Protein AF-A0A1W9XGH3-F1 (afdb_monomer_lite)

pLDDT: mean 74.41, std 17.26, range [41.91, 93.69]

Radius of gyration: 30.99 Å; chains: 1; bounding box: 48×42×98 Å

Secondary structure (DSSP, 8-state):
--HHHHHHHHHHHHHHHHHHHHHHHHH-TT-HHHHHHHHHHHHHHHHHHHHHHHHHHHHHH--TTS------------S----------

Foldseek 3Di:
DPVLVVLVVVLVVLVVVLVVLVVVCVVVVPDVVSVVVNVVSVVVSVVSVVVSVVVVVVVVPPPPPPDPDPPPPPPPPDPDPPPDDDDDD

Sequence (89 aa):
MNTIAILKKHIAEATTIADRYKAVLSKEPANIAYELSLATIEKHIDELQIQLKSEKEIRDKDPLISTMPKRQNKKVQRPGDATFLNPHF

Structure (mmCIF, N/CA/C/O backbone):
data_AF-A0A1W9XGH3-F1
#
_entry.id   AF-A0A1W9XGH3-F1
#
loop_
_atom_site.group_PDB
_atom_site.id
_atom_site.type_symbol
_atom_site.label_atom_id
_atom_site.label_alt_id
_atom_site.label_comp_id
_atom_site.label_asym_id
_atom_site.label_entity_id
_atom_site.label_seq_id
_atom_site.pdbx_PDB_ins_code
_atom_site.Cartn_x
_atom_site.Cartn_y
_atom_site.Cartn_z
_atom_site.occupancy
_atom_site.B_iso_or_equiv
_atom_site.auth_seq_id
_atom_site.auth_comp_id
_atom_site.auth_asym_id
_atom_site.auth_atom_id
_atom_site.pdbx_PDB_model_num
ATOM 1 N N . MET A 1 1 ? 7.159 -10.714 -19.306 1.00 58.75 1 MET A N 1
ATOM 2 C CA . MET A 1 1 ? 6.165 -10.271 -18.299 1.00 58.75 1 MET A CA 1
ATOM 3 C C . MET A 1 1 ? 6.315 -8.769 -18.110 1.00 58.75 1 MET A C 1
ATOM 5 O O . MET A 1 1 ? 7.439 -8.297 -18.169 1.00 58.75 1 MET A O 1
ATOM 9 N N . ASN A 1 2 ? 5.224 -8.012 -17.960 1.00 82.69 2 ASN A N 1
ATOM 10 C CA . ASN A 1 2 ? 5.286 -6.552 -17.807 1.00 82.69 2 ASN A CA 1
ATOM 11 C C . ASN A 1 2 ? 5.349 -6.184 -16.314 1.00 82.69 2 ASN A C 1
ATOM 13 O O . ASN A 1 2 ? 4.310 -6.017 -15.675 1.00 82.69 2 ASN A O 1
ATOM 17 N N . THR A 1 3 ? 6.563 -6.095 -15.767 1.00 82.56 3 THR A N 1
ATOM 18 C CA . THR A 1 3 ? 6.849 -5.823 -14.345 1.00 82.56 3 THR A CA 1
ATOM 19 C C . THR A 1 3 ? 6.135 -4.566 -13.835 1.00 82.56 3 THR A C 1
ATOM 21 O O . THR A 1 3 ? 5.523 -4.581 -12.772 1.00 82.56 3 THR A O 1
ATOM 24 N N . ILE A 1 4 ? 6.085 -3.507 -14.649 1.00 83.75 4 ILE A N 1
ATOM 25 C CA . ILE A 1 4 ? 5.387 -2.249 -14.336 1.00 83.75 4 ILE A CA 1
ATOM 26 C C . ILE A 1 4 ? 3.877 -2.468 -14.143 1.00 83.75 4 ILE A C 1
ATOM 28 O O . ILE A 1 4 ? 3.269 -1.861 -13.261 1.00 83.75 4 ILE A O 1
ATOM 32 N N . ALA A 1 5 ? 3.248 -3.314 -14.966 1.00 85.56 5 ALA A N 1
ATOM 33 C CA . ALA A 1 5 ? 1.819 -3.609 -14.845 1.00 85.56 5 ALA A CA 1
ATOM 34 C C . ALA A 1 5 ? 1.509 -4.427 -13.582 1.00 85.56 5 ALA A C 1
ATOM 36 O O . ALA A 1 5 ? 0.493 -4.184 -12.933 1.00 85.56 5 ALA A O 1
ATOM 37 N N . ILE A 1 6 ? 2.407 -5.345 -13.214 1.00 87.19 6 ILE A N 1
ATOM 38 C CA . ILE A 1 6 ? 2.307 -6.142 -11.985 1.00 87.19 6 ILE A CA 1
ATOM 39 C C . ILE A 1 6 ? 2.419 -5.227 -10.758 1.00 87.19 6 ILE A C 1
ATOM 41 O O . ILE A 1 6 ? 1.528 -5.237 -9.913 1.00 87.19 6 ILE A O 1
ATOM 45 N N . LEU A 1 7 ? 3.432 -4.355 -10.706 1.00 85.75 7 LEU A N 1
ATOM 46 C CA . LEU A 1 7 ? 3.619 -3.398 -9.607 1.00 85.75 7 LEU A CA 1
ATOM 47 C C . LEU A 1 7 ? 2.408 -2.472 -9.427 1.00 85.75 7 LEU A C 1
ATOM 49 O O . LEU A 1 7 ? 1.933 -2.282 -8.311 1.00 85.75 7 LEU A O 1
ATOM 53 N N . LYS A 1 8 ? 1.841 -1.948 -10.523 1.00 87.81 8 LYS A N 1
ATOM 54 C CA . LYS A 1 8 ? 0.616 -1.130 -10.461 1.00 87.81 8 LYS A CA 1
ATOM 55 C C . LYS A 1 8 ? -0.572 -1.883 -9.860 1.00 87.81 8 LYS A C 1
ATOM 57 O O . LYS A 1 8 ? -1.339 -1.288 -9.108 1.00 87.81 8 LYS A O 1
ATOM 62 N N . LYS A 1 9 ? -0.730 -3.168 -10.192 1.00 91.69 9 LYS A N 1
ATOM 63 C CA . LYS A 1 9 ? -1.802 -4.005 -9.644 1.00 91.69 9 LYS A CA 1
ATOM 64 C C . LYS A 1 9 ? -1.625 -4.208 -8.136 1.00 91.69 9 LYS A C 1
ATOM 66 O O . LYS A 1 9 ? -2.577 -3.989 -7.395 1.00 91.69 9 LYS A O 1
ATOM 71 N N . HIS A 1 10 ? -0.414 -4.535 -7.686 1.00 88.06 10 HIS A N 1
ATOM 72 C CA . HIS A 1 10 ? -0.125 -4.704 -6.258 1.00 88.06 10 HIS A CA 1
ATOM 73 C C . HIS A 1 10 ? -0.340 -3.419 -5.453 1.00 88.06 10 HIS A C 1
ATOM 75 O O . HIS A 1 10 ? -0.912 -3.478 -4.369 1.00 88.06 10 HIS A O 1
ATOM 81 N N . ILE A 1 11 ? 0.038 -2.256 -5.999 1.00 89.12 11 ILE A N 1
ATOM 82 C CA . ILE A 1 11 ? -0.244 -0.961 -5.361 1.00 89.12 11 ILE A CA 1
ATOM 83 C C . ILE A 1 11 ? -1.755 -0.778 -5.184 1.00 89.12 11 ILE A C 1
ATOM 85 O O . ILE A 1 11 ? -2.199 -0.482 -4.082 1.00 89.12 11 ILE A O 1
ATOM 89 N N . ALA A 1 12 ? -2.554 -1.009 -6.231 1.00 90.94 12 ALA A N 1
ATOM 90 C CA . ALA A 1 12 ? -4.008 -0.850 -6.157 1.00 90.94 12 ALA A CA 1
ATOM 91 C C . ALA A 1 12 ? -4.664 -1.797 -5.132 1.00 90.94 12 ALA A C 1
ATOM 93 O O . ALA A 1 12 ? -5.567 -1.394 -4.394 1.00 90.94 12 ALA A O 1
ATOM 94 N N . GLU A 1 13 ? -4.200 -3.046 -5.060 1.00 92.00 13 GLU A N 1
ATOM 95 C CA . GLU A 1 13 ? -4.660 -4.019 -4.065 1.00 92.00 13 GLU A CA 1
ATOM 96 C C . GLU A 1 13 ? -4.313 -3.567 -2.641 1.00 92.00 13 GLU A C 1
ATOM 98 O O . GLU A 1 13 ? -5.196 -3.520 -1.783 1.00 92.00 13 GLU A O 1
ATOM 103 N N . ALA A 1 14 ? -3.065 -3.159 -2.398 1.00 89.56 14 ALA A N 1
ATOM 104 C CA . ALA A 1 14 ? -2.620 -2.684 -1.092 1.00 89.56 14 ALA A CA 1
ATOM 105 C C . ALA A 1 14 ? -3.357 -1.405 -0.656 1.00 89.56 14 ALA A C 1
ATOM 107 O O . ALA A 1 14 ? -3.787 -1.314 0.494 1.00 89.56 14 ALA A O 1
ATOM 108 N N . THR A 1 15 ? -3.598 -0.458 -1.571 1.00 90.50 15 THR A N 1
ATOM 109 C CA . THR A 1 15 ? -4.406 0.743 -1.295 1.00 90.50 15 THR A CA 1
ATOM 110 C C . THR A 1 15 ? -5.835 0.376 -0.901 1.00 90.50 15 THR A C 1
ATOM 112 O O . THR A 1 15 ? -6.344 0.877 0.096 1.00 90.50 15 THR A O 1
ATOM 115 N N . THR A 1 16 ? -6.456 -0.575 -1.605 1.00 93.69 16 THR A N 1
ATOM 116 C CA . THR A 1 16 ? -7.813 -1.039 -1.271 1.00 93.69 16 THR A CA 1
ATOM 117 C C . THR A 1 16 ? -7.878 -1.638 0.138 1.00 93.69 16 THR A C 1
ATOM 119 O O . THR A 1 16 ? -8.868 -1.462 0.851 1.00 93.69 16 THR A O 1
ATOM 122 N N . ILE A 1 17 ? -6.835 -2.359 0.558 1.00 89.69 17 ILE A N 1
ATOM 123 C CA . ILE A 1 17 ? -6.746 -2.913 1.914 1.00 89.69 17 ILE A CA 1
ATOM 124 C C . ILE A 1 17 ? -6.560 -1.779 2.931 1.00 89.69 17 ILE A C 1
ATOM 126 O O . ILE A 1 17 ? -7.291 -1.746 3.920 1.00 89.69 17 ILE A O 1
ATOM 130 N N . ALA A 1 18 ? -5.664 -0.823 2.675 1.00 90.06 18 ALA A N 1
ATOM 131 C CA . ALA A 1 18 ? -5.455 0.335 3.547 1.00 90.06 18 ALA A CA 1
ATOM 132 C C . ALA A 1 18 ? -6.758 1.119 3.785 1.00 90.06 18 ALA A C 1
ATOM 134 O O . ALA A 1 18 ? -7.088 1.440 4.927 1.00 90.06 18 ALA A O 1
ATOM 135 N N . ASP A 1 19 ? -7.549 1.348 2.735 1.00 89.81 19 ASP A N 1
ATOM 136 C CA . ASP A 1 19 ? -8.828 2.059 2.830 1.00 89.81 19 ASP A CA 1
ATOM 137 C C . ASP A 1 19 ? -9.847 1.316 3.705 1.00 89.81 19 ASP A C 1
ATOM 139 O O . ASP A 1 19 ? -10.564 1.931 4.499 1.00 89.81 19 ASP A O 1
ATOM 143 N N . ARG A 1 20 ? -9.881 -0.022 3.636 1.00 88.50 20 ARG A N 1
ATOM 144 C CA . ARG A 1 20 ? -10.726 -0.836 4.527 1.00 88.50 20 ARG A CA 1
ATOM 145 C C . ARG A 1 20 ? -10.298 -0.701 5.984 1.00 88.50 20 ARG A C 1
ATOM 147 O O . ARG A 1 20 ? -11.157 -0.573 6.852 1.00 88.50 20 ARG A O 1
ATOM 154 N N . TYR A 1 21 ? -8.995 -0.701 6.256 1.00 85.56 21 TYR A N 1
ATOM 155 C CA . TYR A 1 21 ? -8.472 -0.516 7.611 1.00 85.56 21 TYR A CA 1
ATOM 156 C C . TYR A 1 21 ? -8.779 0.889 8.146 1.00 85.56 21 TYR A C 1
ATOM 158 O O . TYR A 1 21 ? -9.243 1.011 9.279 1.00 85.56 21 TYR A O 1
ATOM 166 N N . LYS A 1 22 ? -8.640 1.935 7.318 1.00 87.12 22 LYS A N 1
ATOM 167 C CA . LYS A 1 22 ? -9.054 3.310 7.655 1.00 87.12 22 LYS A CA 1
ATOM 168 C C . LYS A 1 22 ? -10.545 3.395 7.985 1.00 87.12 22 LYS A C 1
ATOM 170 O O . LYS A 1 22 ? -10.922 4.023 8.971 1.00 87.12 22 LYS A O 1
ATOM 175 N N . ALA A 1 23 ? -11.397 2.716 7.215 1.00 88.00 23 ALA A N 1
ATOM 176 C CA . ALA A 1 23 ? -12.832 2.660 7.485 1.00 88.00 23 ALA A CA 1
ATOM 177 C C . ALA A 1 23 ? -13.155 1.973 8.823 1.00 88.00 23 ALA A C 1
ATOM 179 O O . ALA A 1 23 ? -14.047 2.428 9.540 1.00 88.00 23 ALA A O 1
ATOM 180 N N . VAL A 1 24 ? -12.434 0.909 9.191 1.00 84.75 24 VAL A N 1
ATOM 181 C CA . VAL A 1 24 ? -12.602 0.251 10.498 1.00 84.75 24 VAL A CA 1
ATOM 182 C C . VAL A 1 24 ? -12.135 1.160 11.636 1.00 84.75 24 VAL A C 1
ATOM 184 O O . VAL A 1 24 ? -12.892 1.375 12.580 1.00 84.75 24 VAL A O 1
ATOM 187 N N . LEU A 1 25 ? -10.956 1.776 11.514 1.00 83.88 25 LEU A N 1
ATOM 188 C CA . LEU A 1 25 ? -10.435 2.721 12.511 1.00 83.88 25 LEU A CA 1
ATOM 189 C C . LEU A 1 25 ? -11.339 3.945 12.699 1.00 83.88 25 LEU A C 1
ATOM 191 O O . LEU A 1 25 ? -11.452 4.458 13.803 1.00 83.88 25 LEU A O 1
ATOM 195 N N . SER A 1 26 ? -12.046 4.386 11.655 1.00 82.88 26 SER A N 1
ATOM 196 C CA . SER A 1 26 ? -13.024 5.477 11.782 1.00 82.88 26 SER A CA 1
ATOM 197 C C . SER A 1 26 ? -14.218 5.124 12.680 1.00 82.88 26 SER A C 1
ATOM 199 O O . SER A 1 26 ? -14.842 6.015 13.251 1.00 82.88 26 SER A O 1
ATOM 201 N N . LYS A 1 27 ? -14.536 3.828 12.811 1.00 82.69 27 LYS A N 1
ATOM 202 C CA . LYS A 1 27 ? -15.621 3.320 13.662 1.00 82.69 27 LYS A CA 1
ATOM 203 C C . LYS A 1 27 ? -15.130 2.976 15.065 1.00 82.69 27 LYS A C 1
ATOM 205 O O . LYS A 1 27 ? -15.851 3.204 16.029 1.00 82.69 27 LYS A O 1
ATOM 210 N N . GLU A 1 28 ? -13.912 2.452 15.170 1.00 79.44 28 GLU A N 1
ATOM 211 C CA . GLU A 1 28 ? -13.283 2.052 16.431 1.00 79.44 28 GLU A CA 1
ATOM 212 C C . GLU A 1 28 ? -11.837 2.573 16.499 1.00 79.44 28 GLU A C 1
ATOM 214 O O . GLU A 1 28 ? -10.882 1.818 16.289 1.00 79.44 28 GLU A O 1
ATOM 219 N N . PRO A 1 29 ? -11.648 3.870 16.801 1.00 69.50 29 PRO A N 1
ATOM 220 C CA . PRO A 1 29 ? -10.340 4.524 16.722 1.00 69.50 29 PRO A CA 1
ATOM 221 C C . PRO A 1 29 ? -9.342 4.068 17.794 1.00 69.50 29 PRO A C 1
ATOM 223 O O . PRO A 1 29 ? -8.174 4.408 17.714 1.00 69.50 29 PRO A O 1
ATOM 226 N N . ALA A 1 30 ? -9.765 3.287 18.794 1.00 73.75 30 ALA A N 1
ATOM 227 C CA . ALA A 1 30 ? -8.889 2.798 19.863 1.00 73.75 30 ALA A CA 1
ATOM 228 C C . ALA A 1 30 ? -8.202 1.451 19.544 1.00 73.75 30 ALA A C 1
ATOM 230 O O . ALA A 1 30 ? -7.609 0.832 20.430 1.00 73.75 30 ALA A O 1
ATOM 231 N N . ASN A 1 31 ? -8.297 0.954 18.305 1.00 85.25 31 ASN A N 1
ATOM 232 C CA . ASN A 1 31 ? -7.771 -0.361 17.949 1.00 85.25 31 ASN A CA 1
ATOM 233 C C . ASN A 1 31 ? -6.320 -0.299 17.432 1.00 85.25 31 ASN A C 1
ATOM 235 O O . ASN A 1 31 ? -6.062 -0.279 16.228 1.00 85.25 31 ASN A O 1
ATOM 239 N N . ILE A 1 32 ? -5.366 -0.347 18.368 1.00 83.81 32 ILE A N 1
ATOM 240 C CA . ILE A 1 32 ? -3.910 -0.298 18.118 1.00 83.81 32 ILE A CA 1
ATOM 241 C C . ILE A 1 32 ? -3.452 -1.350 17.092 1.00 83.81 32 ILE A C 1
ATOM 243 O O . ILE A 1 32 ? -2.565 -1.089 16.280 1.00 83.81 32 ILE A O 1
ATOM 247 N N . ALA A 1 33 ? -4.056 -2.544 17.082 1.00 85.31 33 ALA A N 1
ATOM 248 C CA . ALA A 1 33 ? -3.692 -3.588 16.122 1.00 85.31 33 ALA A CA 1
ATOM 249 C C . ALA A 1 33 ? -4.025 -3.182 14.676 1.00 85.31 33 ALA A C 1
ATOM 251 O O . ALA A 1 33 ? -3.265 -3.485 13.751 1.00 85.31 33 ALA A O 1
ATOM 252 N N . TYR A 1 34 ? -5.133 -2.462 14.475 1.00 84.50 34 TYR A N 1
ATOM 253 C CA . TYR A 1 34 ? -5.504 -1.922 13.169 1.00 84.50 34 TYR A CA 1
ATOM 254 C C . TYR A 1 34 ? -4.614 -0.750 12.758 1.00 84.50 34 TYR A C 1
ATOM 256 O O . TYR A 1 34 ? -4.256 -0.672 11.586 1.00 84.50 34 TYR A O 1
ATOM 264 N N . GLU A 1 35 ? -4.205 0.110 13.693 1.00 85.38 35 GLU A N 1
ATOM 265 C CA . GLU A 1 35 ? -3.254 1.196 13.413 1.00 85.38 35 GLU A CA 1
ATOM 266 C C . GLU A 1 35 ? -1.886 0.653 12.976 1.00 85.38 35 GLU A C 1
ATOM 268 O O . GLU A 1 35 ? -1.351 1.068 11.948 1.00 85.38 35 GLU A O 1
ATOM 273 N N . LEU A 1 36 ? -1.353 -0.344 13.693 1.00 88.62 36 LEU A N 1
ATOM 274 C CA . LEU A 1 36 ? -0.097 -1.014 13.333 1.00 88.62 36 LEU A CA 1
ATOM 275 C C . LEU A 1 36 ? -0.188 -1.717 11.974 1.00 88.62 36 LEU A C 1
ATOM 277 O O . LEU A 1 36 ? 0.743 -1.655 11.165 1.00 88.62 36 LEU A O 1
ATOM 281 N N . SER A 1 37 ? -1.319 -2.372 11.707 1.00 88.62 37 SER A N 1
ATOM 282 C CA . SER A 1 37 ? -1.571 -3.013 10.414 1.00 88.62 37 SER A CA 1
ATOM 283 C C . SER A 1 37 ? -1.628 -1.978 9.291 1.00 88.62 37 SER A C 1
ATOM 285 O O . SER A 1 37 ? -1.006 -2.179 8.250 1.00 88.62 37 SER A O 1
ATOM 287 N N . LEU A 1 38 ? -2.311 -0.850 9.512 1.00 89.81 38 LEU A N 1
ATOM 288 C CA . LEU A 1 38 ? -2.405 0.233 8.539 1.00 89.81 38 LEU A CA 1
ATOM 289 C C . LEU A 1 38 ? -1.026 0.820 8.223 1.00 89.81 38 LEU A C 1
ATOM 291 O O . LEU A 1 38 ? -0.672 0.907 7.051 1.00 89.81 38 LEU A O 1
ATOM 295 N N . ALA A 1 39 ? -0.222 1.128 9.243 1.00 89.44 39 ALA A N 1
ATOM 296 C CA . ALA A 1 39 ? 1.136 1.640 9.064 1.00 89.44 39 ALA A CA 1
ATOM 297 C C . ALA A 1 39 ? 2.029 0.659 8.281 1.00 89.44 39 ALA A C 1
ATOM 299 O O . ALA A 1 39 ? 2.830 1.062 7.436 1.00 89.44 39 ALA A O 1
ATOM 300 N N . THR A 1 40 ? 1.866 -0.645 8.520 1.00 92.12 40 THR A N 1
ATOM 301 C CA . THR A 1 40 ? 2.594 -1.690 7.784 1.00 92.12 40 THR A CA 1
ATOM 302 C C . THR A 1 40 ? 2.187 -1.725 6.310 1.00 92.12 40 THR A C 1
ATOM 304 O O . THR A 1 40 ? 3.046 -1.829 5.434 1.00 92.12 40 THR A O 1
ATOM 307 N N . ILE A 1 41 ? 0.888 -1.610 6.0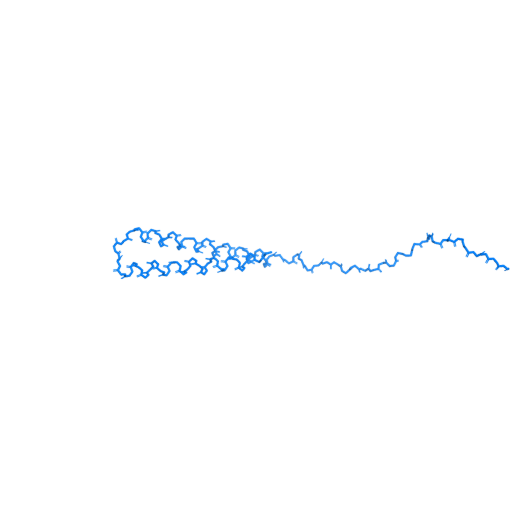22 1.00 90.12 41 ILE A N 1
ATOM 308 C CA . ILE A 1 41 ? 0.369 -1.579 4.649 1.00 90.12 41 ILE A CA 1
ATOM 309 C C . ILE A 1 41 ? 0.836 -0.311 3.927 1.00 90.12 41 ILE A C 1
ATOM 311 O O . ILE A 1 41 ? 1.269 -0.395 2.780 1.00 90.12 41 ILE A O 1
ATOM 315 N N . GLU A 1 42 ? 0.795 0.848 4.587 1.00 90.56 42 GLU A N 1
ATO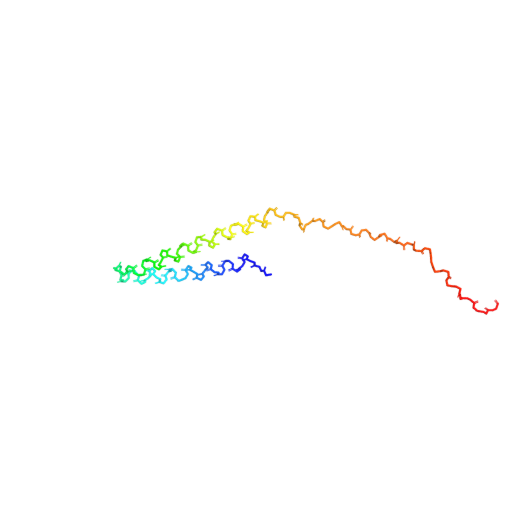M 316 C CA . GLU A 1 42 ? 1.265 2.116 4.018 1.00 90.56 42 GLU A CA 1
ATOM 317 C C . GLU A 1 42 ? 2.756 2.052 3.670 1.00 90.56 42 GLU A C 1
ATOM 319 O O . GLU A 1 42 ? 3.131 2.360 2.538 1.00 90.56 42 GLU A O 1
ATOM 324 N N . LYS A 1 43 ? 3.591 1.509 4.565 1.00 92.56 43 LYS A N 1
ATOM 325 C CA . LYS A 1 43 ? 5.009 1.264 4.270 1.00 92.56 43 LYS A CA 1
ATOM 326 C C . LYS A 1 43 ? 5.199 0.355 3.050 1.00 92.56 43 LYS A C 1
ATOM 328 O O . LYS A 1 43 ? 6.068 0.606 2.218 1.00 92.56 43 LYS A O 1
ATOM 333 N N . HIS A 1 44 ? 4.394 -0.699 2.925 1.00 89.88 44 HIS A N 1
ATOM 334 C CA . HIS A 1 44 ? 4.489 -1.607 1.785 1.00 89.88 44 HIS A CA 1
ATOM 335 C C . HIS A 1 44 ? 4.086 -0.933 0.462 1.00 89.88 44 HIS A C 1
ATOM 337 O O . HIS A 1 44 ? 4.699 -1.183 -0.576 1.00 89.88 44 HIS A O 1
ATOM 343 N N . ILE A 1 45 ? 3.091 -0.038 0.488 1.00 90.31 45 ILE A N 1
ATOM 344 C CA . ILE A 1 45 ? 2.724 0.787 -0.672 1.00 90.31 45 ILE A CA 1
ATOM 345 C C . ILE A 1 45 ? 3.901 1.675 -1.084 1.00 90.31 45 ILE A C 1
ATOM 347 O O . ILE A 1 45 ? 4.217 1.731 -2.274 1.00 90.31 45 ILE A O 1
ATOM 351 N N . ASP A 1 46 ? 4.574 2.319 -0.130 1.00 90.00 46 ASP A N 1
ATOM 352 C CA . ASP A 1 46 ? 5.738 3.167 -0.409 1.00 90.00 46 ASP A CA 1
ATOM 353 C C . ASP A 1 46 ? 6.882 2.370 -1.052 1.00 90.00 46 ASP A C 1
ATOM 355 O O . ASP A 1 46 ? 7.449 2.790 -2.063 1.00 90.00 46 ASP A O 1
ATOM 359 N N . GLU A 1 47 ? 7.182 1.174 -0.537 1.00 92.56 47 GLU A N 1
ATOM 360 C CA . GLU A 1 47 ? 8.180 0.269 -1.121 1.00 92.56 47 GLU A CA 1
ATOM 361 C C . GLU A 1 47 ? 7.834 -0.106 -2.573 1.00 92.56 47 GLU A C 1
ATOM 363 O O . GLU A 1 47 ? 8.691 -0.037 -3.461 1.00 92.56 47 GLU A O 1
ATOM 368 N N . LEU A 1 48 ? 6.568 -0.440 -2.850 1.00 90.00 48 LEU A N 1
ATOM 369 C CA . LEU A 1 48 ? 6.097 -0.749 -4.203 1.00 90.00 48 LEU A CA 1
ATOM 370 C C . LEU A 1 48 ? 6.165 0.471 -5.136 1.00 90.00 48 LEU A C 1
ATOM 372 O O . LEU A 1 48 ? 6.478 0.329 -6.322 1.00 90.00 48 LEU A O 1
ATOM 376 N N . GLN A 1 49 ? 5.902 1.677 -4.629 1.00 89.06 49 GLN A N 1
ATOM 377 C CA . GLN A 1 49 ? 6.040 2.914 -5.399 1.00 89.06 49 GLN A CA 1
ATOM 378 C C . GLN A 1 49 ? 7.503 3.220 -5.738 1.00 89.06 49 GLN A C 1
ATOM 380 O O . GLN A 1 49 ? 7.791 3.637 -6.865 1.00 89.06 49 GLN A O 1
ATOM 385 N N . ILE A 1 50 ? 8.430 2.973 -4.806 1.00 91.50 50 ILE A N 1
ATOM 386 C CA . ILE A 1 50 ? 9.873 3.101 -5.043 1.00 91.50 50 ILE A CA 1
ATOM 387 C C . ILE A 1 50 ? 10.309 2.126 -6.140 1.00 91.50 50 ILE A C 1
ATOM 389 O O . ILE A 1 50 ? 10.941 2.554 -7.106 1.00 91.50 50 ILE A O 1
ATOM 393 N N . GLN A 1 51 ? 9.902 0.856 -6.052 1.00 87.50 51 GLN A N 1
ATOM 394 C CA . GLN A 1 51 ? 10.195 -0.152 -7.079 1.00 87.50 51 GLN A CA 1
ATOM 395 C C . GLN A 1 51 ? 9.615 0.230 -8.445 1.00 87.50 51 GLN A C 1
ATOM 397 O O . GLN A 1 51 ? 10.271 0.095 -9.475 1.00 87.50 51 GLN A O 1
ATOM 402 N N . LEU A 1 52 ? 8.392 0.764 -8.477 1.00 88.31 52 LEU A N 1
ATOM 403 C CA . LEU A 1 52 ? 7.778 1.243 -9.713 1.00 88.31 52 LEU A CA 1
ATOM 404 C C . LEU A 1 52 ? 8.563 2.410 -10.324 1.00 88.31 52 LEU A C 1
ATOM 406 O O . LEU A 1 52 ? 8.654 2.516 -11.549 1.00 88.31 52 LEU A O 1
ATOM 410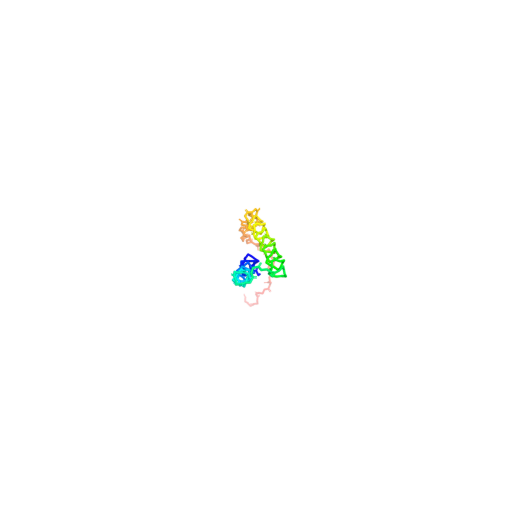 N N . LYS A 1 53 ? 9.101 3.303 -9.490 1.00 86.12 53 LYS A N 1
ATOM 411 C CA . LYS A 1 53 ? 9.919 4.431 -9.937 1.00 86.12 53 LYS A CA 1
ATOM 412 C C . LYS A 1 53 ? 11.266 3.955 -10.480 1.00 86.12 53 LYS A C 1
ATOM 414 O O . LYS A 1 53 ? 11.636 4.393 -11.565 1.00 86.12 53 LYS A O 1
ATOM 419 N N . SER A 1 54 ? 11.942 3.032 -9.795 1.00 85.81 54 SER A N 1
ATOM 420 C CA . SER A 1 54 ? 13.203 2.459 -10.279 1.00 85.81 54 SER A CA 1
ATOM 421 C C . SER A 1 54 ? 13.014 1.675 -11.576 1.00 85.81 54 SER A C 1
ATOM 423 O O . SER A 1 54 ? 13.801 1.840 -12.497 1.00 85.81 54 SER A O 1
ATOM 425 N N . GLU A 1 55 ? 11.941 0.889 -11.701 1.00 83.12 55 GLU A N 1
ATOM 426 C CA . GLU A 1 55 ? 11.647 0.119 -12.919 1.00 83.12 55 GLU A CA 1
ATOM 427 C C . GLU A 1 55 ? 11.378 1.036 -14.125 1.00 83.12 55 GLU A C 1
ATOM 429 O O . GLU A 1 55 ? 11.798 0.752 -15.247 1.00 83.12 55 GLU A O 1
ATOM 434 N N . LYS A 1 56 ? 10.699 2.171 -13.902 1.00 81.62 56 LYS A N 1
ATOM 435 C CA . LYS A 1 56 ? 10.522 3.205 -14.933 1.00 81.62 56 LYS A CA 1
ATOM 436 C C . LYS A 1 56 ? 11.848 3.862 -15.303 1.00 81.62 56 LYS A C 1
ATOM 438 O O . LYS A 1 56 ? 12.126 3.998 -16.484 1.00 81.62 56 LYS A O 1
ATOM 443 N N . GLU A 1 57 ? 12.670 4.218 -14.317 1.00 80.50 57 GLU A N 1
ATOM 444 C CA . GLU A 1 57 ? 13.970 4.848 -14.560 1.00 80.50 57 GLU A CA 1
ATOM 445 C C . GLU A 1 57 ? 14.932 3.919 -15.312 1.00 80.50 57 GLU A C 1
ATOM 447 O O . GLU A 1 57 ? 15.614 4.376 -16.222 1.00 80.50 57 GLU A O 1
ATOM 452 N N . ILE A 1 58 ? 14.952 2.621 -14.992 1.00 76.19 58 ILE A N 1
ATOM 453 C CA . ILE A 1 58 ? 15.719 1.610 -15.737 1.00 76.19 58 ILE A CA 1
ATOM 454 C C . ILE A 1 58 ? 15.231 1.555 -17.186 1.00 76.19 58 ILE A C 1
ATOM 456 O O . ILE A 1 58 ? 16.034 1.652 -18.108 1.00 76.19 58 ILE A O 1
ATOM 460 N N . ARG A 1 59 ? 13.910 1.488 -17.397 1.00 69.38 59 ARG A N 1
ATOM 461 C CA . ARG A 1 59 ? 13.321 1.479 -18.741 1.00 69.38 59 ARG A CA 1
ATOM 462 C C . ARG A 1 59 ? 13.631 2.752 -19.538 1.00 69.38 59 ARG A C 1
ATOM 464 O O . ARG A 1 59 ? 13.832 2.662 -20.744 1.00 69.38 59 ARG A O 1
ATOM 471 N N . ASP A 1 60 ? 13.663 3.910 -18.884 1.00 64.62 60 ASP A N 1
ATOM 472 C CA . ASP A 1 60 ? 13.968 5.199 -19.513 1.00 64.62 60 ASP A CA 1
ATOM 473 C C . ASP A 1 60 ? 15.481 5.385 -19.759 1.00 64.62 60 ASP A C 1
ATOM 475 O O . ASP A 1 60 ? 15.876 6.078 -20.698 1.00 64.62 60 ASP A O 1
ATOM 479 N N . LYS A 1 61 ? 16.338 4.745 -18.949 1.00 62.81 61 LYS A N 1
ATOM 480 C CA . LYS A 1 61 ? 17.806 4.741 -19.090 1.00 62.81 61 LYS A CA 1
ATOM 481 C C . LYS A 1 61 ? 18.355 3.623 -19.979 1.00 62.81 61 LYS A C 1
ATOM 483 O O . LYS A 1 61 ? 19.559 3.619 -20.225 1.00 62.81 61 LYS A O 1
ATOM 488 N N . ASP A 1 62 ? 17.504 2.748 -20.513 1.00 48.94 62 ASP A N 1
ATOM 489 C CA . ASP A 1 62 ? 17.845 1.758 -21.540 1.00 48.94 62 ASP A CA 1
ATOM 490 C C . ASP A 1 62 ? 17.443 2.240 -22.957 1.00 48.94 62 ASP A C 1
ATOM 492 O O . ASP A 1 62 ? 16.417 1.827 -23.501 1.00 48.94 62 ASP A O 1
ATOM 496 N N . PRO A 1 63 ? 18.257 3.064 -23.650 1.00 50.28 63 PRO A N 1
ATOM 497 C CA . PRO A 1 63 ? 18.110 3.272 -25.091 1.00 50.28 63 PRO A CA 1
ATOM 498 C C . PRO A 1 63 ? 18.683 2.101 -25.923 1.00 50.28 63 PRO A C 1
ATOM 500 O O . PRO A 1 63 ? 18.731 2.180 -27.151 1.00 50.28 63 PRO A O 1
ATOM 503 N N . LEU A 1 64 ? 19.126 1.000 -25.300 1.00 52.69 64 LEU A N 1
ATOM 504 C CA . LEU A 1 64 ? 19.947 -0.036 -25.941 1.00 52.69 64 LEU A CA 1
ATOM 505 C C . LEU A 1 64 ? 19.186 -1.269 -26.462 1.00 52.69 64 LEU A C 1
ATOM 507 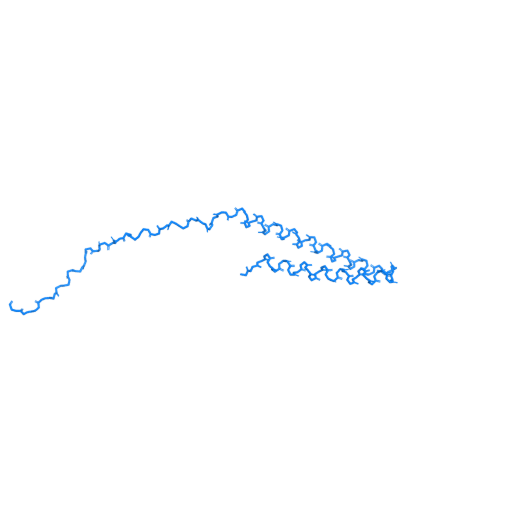O O . LEU A 1 64 ? 19.753 -2.351 -26.582 1.00 52.69 64 LEU A O 1
ATOM 511 N N . ILE A 1 65 ? 17.928 -1.099 -26.881 1.00 51.41 65 ILE A N 1
ATOM 512 C CA . ILE A 1 65 ? 17.264 -2.043 -27.805 1.00 51.41 65 ILE A CA 1
ATOM 513 C C . ILE A 1 65 ? 16.650 -1.285 -28.994 1.00 51.41 65 ILE A C 1
ATOM 515 O O . ILE A 1 65 ? 15.528 -1.541 -29.418 1.00 51.41 65 ILE A O 1
ATOM 519 N N . SER A 1 66 ? 17.375 -0.311 -29.551 1.00 48.41 66 SER A N 1
ATOM 520 C CA . SER A 1 66 ? 16.989 0.336 -30.816 1.00 48.41 66 SER A CA 1
ATOM 521 C C . SER A 1 66 ? 18.175 0.606 -31.745 1.00 48.41 66 SER A C 1
ATOM 523 O O . SER A 1 66 ? 18.192 1.595 -32.471 1.00 48.41 66 SER A O 1
ATOM 525 N N . THR A 1 67 ? 19.163 -0.286 -31.782 1.00 48.84 67 THR A N 1
ATOM 526 C CA . THR A 1 67 ? 20.168 -0.307 -32.858 1.00 48.84 67 THR A CA 1
ATOM 527 C C . THR A 1 67 ? 20.591 -1.739 -33.183 1.00 48.84 67 THR A C 1
ATOM 529 O O . THR A 1 67 ? 21.764 -2.094 -33.131 1.00 48.84 67 THR A O 1
ATOM 532 N N . MET A 1 68 ? 19.648 -2.596 -33.592 1.00 49.62 68 MET A N 1
ATOM 533 C CA . MET A 1 68 ? 20.062 -3.696 -34.467 1.00 49.62 68 MET A CA 1
ATOM 534 C C . MET A 1 68 ? 20.482 -3.075 -35.808 1.00 49.62 68 MET A C 1
ATOM 536 O O . MET A 1 68 ? 19.653 -2.422 -36.450 1.00 49.62 68 MET A O 1
ATOM 540 N N . PRO A 1 69 ? 21.738 -3.235 -36.262 1.00 46.78 69 PRO A N 1
ATOM 541 C CA . PRO A 1 69 ? 22.104 -2.799 -37.596 1.00 46.78 69 PRO A CA 1
ATOM 542 C C . PRO A 1 69 ? 21.296 -3.633 -38.590 1.00 46.78 69 PRO A C 1
ATOM 544 O O . PRO A 1 69 ? 21.232 -4.861 -38.480 1.00 46.78 69 PRO A O 1
ATOM 547 N N . LYS A 1 70 ? 20.670 -2.961 -39.567 1.00 51.66 70 LYS A N 1
ATOM 548 C CA . LYS A 1 70 ? 20.131 -3.594 -40.776 1.00 51.66 70 LYS A CA 1
ATOM 549 C C . LYS A 1 70 ? 21.155 -4.626 -41.246 1.00 51.66 70 LYS A C 1
ATOM 551 O O . LYS A 1 70 ? 22.245 -4.245 -41.670 1.00 51.66 70 LYS A O 1
ATOM 556 N N . ARG A 1 71 ? 20.812 -5.918 -41.183 1.00 46.25 71 ARG A N 1
ATOM 557 C CA . ARG A 1 71 ? 21.523 -6.959 -41.930 1.00 46.25 71 ARG A CA 1
ATOM 558 C C . ARG A 1 71 ? 21.464 -6.540 -43.396 1.00 46.25 71 ARG A C 1
ATOM 560 O O . ARG A 1 71 ? 20.464 -6.759 -44.072 1.00 46.25 71 ARG A O 1
ATOM 567 N N . GLN A 1 72 ? 22.512 -5.881 -43.877 1.00 53.12 72 GLN A N 1
ATOM 568 C CA . GLN A 1 72 ? 22.766 -5.804 -45.302 1.00 53.12 72 GLN A CA 1
ATOM 569 C C . GLN A 1 72 ? 22.951 -7.251 -45.747 1.00 53.12 72 GLN A C 1
ATOM 571 O O . GLN A 1 72 ? 23.904 -7.914 -45.336 1.00 53.12 72 GLN A O 1
ATOM 576 N N . ASN A 1 73 ? 22.004 -7.754 -46.537 1.00 47.25 73 ASN A N 1
ATOM 577 C CA . ASN A 1 73 ? 22.174 -8.979 -47.300 1.00 47.25 73 ASN A CA 1
ATOM 578 C C . ASN A 1 73 ? 23.391 -8.788 -48.215 1.00 47.25 73 ASN A C 1
ATOM 580 O O . ASN A 1 73 ? 23.260 -8.377 -49.367 1.00 47.25 73 ASN A O 1
ATOM 584 N N . LYS A 1 74 ? 24.594 -9.087 -47.716 1.00 50.84 74 LYS A N 1
ATOM 585 C CA . LYS A 1 74 ? 25.700 -9.455 -48.589 1.00 50.84 74 LYS A CA 1
ATOM 586 C C . LYS A 1 74 ? 25.245 -10.735 -49.275 1.00 50.84 74 LYS A C 1
ATOM 588 O O . LYS A 1 74 ? 25.201 -11.791 -48.648 1.00 50.84 74 LYS A O 1
ATOM 593 N N . LYS A 1 75 ? 24.874 -10.628 -50.555 1.00 54.41 75 LYS A N 1
ATOM 594 C CA . LYS A 1 75 ? 24.895 -11.765 -51.476 1.00 54.41 75 LYS A CA 1
ATOM 595 C C . LYS A 1 75 ? 26.300 -12.354 -51.386 1.00 54.41 75 LYS A C 1
ATOM 597 O O . LYS A 1 75 ? 27.240 -11.821 -51.967 1.00 54.41 75 LYS A O 1
ATOM 602 N N . VAL A 1 76 ? 26.457 -13.406 -50.592 1.00 50.56 76 VAL A N 1
ATOM 603 C CA . VAL A 1 76 ? 27.645 -14.247 -50.640 1.00 50.56 76 VAL A CA 1
ATOM 604 C C . VAL A 1 76 ? 27.491 -15.058 -51.916 1.00 50.56 76 VAL A C 1
ATOM 606 O O . VAL A 1 76 ? 26.828 -16.091 -51.933 1.00 50.56 76 VAL A O 1
ATOM 609 N N . GLN A 1 77 ? 28.045 -14.532 -53.005 1.00 54.66 77 GLN A N 1
ATOM 610 C CA . GLN A 1 77 ? 28.355 -15.319 -54.186 1.00 54.66 77 GLN A CA 1
ATOM 611 C C . GLN A 1 77 ? 29.358 -16.384 -53.724 1.00 54.66 77 GLN A C 1
ATOM 613 O O . GLN A 1 77 ? 30.525 -16.078 -53.487 1.00 54.66 77 GLN A O 1
ATOM 618 N N . ARG A 1 78 ? 28.895 -17.614 -53.491 1.00 52.47 78 ARG A N 1
ATOM 619 C CA . ARG A 1 78 ? 29.792 -18.754 -53.284 1.00 52.47 78 ARG A CA 1
ATOM 620 C C . ARG A 1 78 ? 30.286 -19.190 -54.669 1.00 52.47 78 ARG A C 1
ATOM 622 O O . ARG A 1 78 ? 29.442 -19.510 -55.504 1.00 52.47 78 ARG A O 1
ATOM 629 N N . PRO A 1 79 ? 31.597 -19.205 -54.955 1.00 52.44 79 PRO A N 1
ATOM 630 C CA . PRO A 1 79 ? 32.115 -19.947 -56.093 1.00 52.44 79 PRO A CA 1
ATOM 631 C C . PRO A 1 79 ? 32.181 -21.407 -55.643 1.00 52.44 79 PRO A C 1
ATOM 633 O O . PRO A 1 79 ? 33.035 -21.765 -54.835 1.00 52.44 79 PRO A O 1
ATOM 636 N N . GLY A 1 80 ? 31.213 -22.227 -56.047 1.00 57.69 80 GLY A N 1
ATOM 637 C CA . GLY A 1 80 ? 31.150 -23.588 -55.512 1.00 57.69 80 GLY A CA 1
ATOM 638 C C . GLY A 1 80 ? 30.229 -24.582 -56.199 1.00 57.69 80 GLY A C 1
ATOM 639 O O . GLY A 1 80 ? 30.425 -25.768 -55.981 1.00 57.69 80 GLY A O 1
ATOM 640 N N . ASP A 1 81 ? 29.304 -24.161 -57.063 1.00 49.69 81 ASP A N 1
ATOM 641 C CA . ASP A 1 81 ? 28.470 -25.101 -57.821 1.00 49.69 81 ASP A CA 1
ATOM 642 C C . ASP A 1 81 ? 28.989 -25.248 -59.254 1.00 49.69 81 ASP A C 1
ATOM 644 O O . ASP A 1 81 ? 28.364 -24.834 -60.225 1.00 49.69 81 ASP A O 1
ATOM 648 N N . ALA A 1 82 ? 30.168 -25.859 -59.385 1.00 57.59 82 ALA A N 1
ATOM 649 C CA . ALA A 1 82 ? 30.497 -26.625 -60.583 1.00 57.59 82 ALA A CA 1
ATOM 650 C C . ALA A 1 82 ? 29.979 -28.054 -60.377 1.00 57.59 82 ALA A C 1
ATOM 652 O O . ALA A 1 82 ? 30.743 -29.007 -60.232 1.00 57.59 82 ALA A O 1
ATOM 653 N N . THR A 1 83 ? 28.656 -28.200 -60.319 1.00 52.88 83 THR A N 1
ATOM 654 C CA . THR A 1 83 ? 28.029 -29.505 -60.494 1.00 52.88 83 THR A CA 1
ATOM 655 C C . THR A 1 83 ? 28.065 -29.809 -61.986 1.00 52.88 83 THR A C 1
ATOM 657 O O . THR A 1 83 ? 27.284 -29.277 -62.771 1.00 52.88 83 THR A O 1
ATOM 660 N N . PHE A 1 84 ? 29.027 -30.642 -62.379 1.00 56.09 84 PHE A N 1
ATOM 661 C CA . PHE A 1 84 ? 28.984 -31.387 -63.630 1.00 56.09 84 PHE A CA 1
ATOM 662 C C . PHE A 1 84 ? 27.640 -32.098 -63.733 1.00 56.09 84 PHE A C 1
ATOM 664 O O . PHE A 1 84 ? 27.389 -33.015 -62.961 1.00 56.09 84 PHE A O 1
ATOM 671 N N . 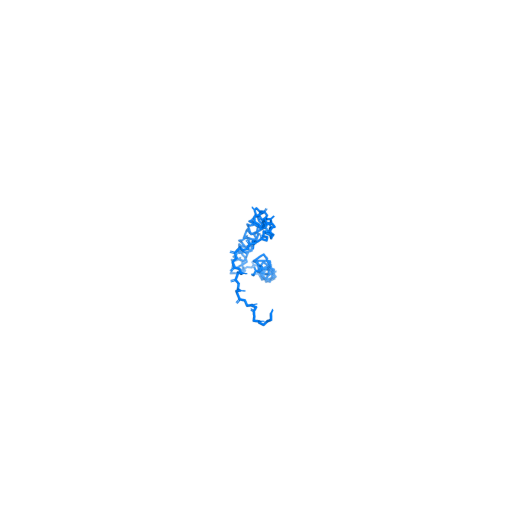LEU A 1 85 ? 26.811 -31.694 -64.689 1.00 47.97 85 LEU A N 1
ATOM 672 C CA . LEU A 1 85 ? 25.714 -32.486 -65.235 1.00 47.97 85 LEU A CA 1
ATOM 673 C C . LEU A 1 85 ? 25.362 -31.888 -66.598 1.00 47.97 85 LEU A C 1
ATOM 675 O O . LEU A 1 85 ? 24.570 -30.958 -66.701 1.00 47.97 85 LEU A O 1
ATOM 679 N N . ASN A 1 86 ? 25.973 -32.425 -67.649 1.00 46.94 86 ASN A N 1
ATOM 680 C CA . ASN A 1 86 ? 25.360 -32.385 -68.967 1.00 46.94 86 ASN A CA 1
ATOM 681 C C . ASN A 1 86 ? 25.589 -33.745 -69.634 1.00 46.94 86 ASN A C 1
ATOM 683 O O . ASN A 1 86 ? 26.692 -34.013 -70.112 1.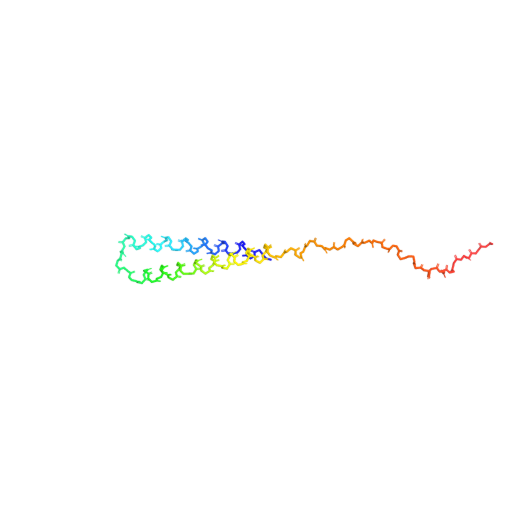00 46.94 86 ASN A O 1
ATOM 687 N N . PRO A 1 87 ? 24.607 -34.656 -69.592 1.00 57.34 87 PRO A N 1
ATOM 688 C CA . PRO A 1 87 ? 24.585 -35.780 -70.497 1.00 57.34 87 PRO A CA 1
ATOM 689 C C . PRO A 1 87 ? 23.888 -35.350 -71.797 1.00 57.34 87 PRO A C 1
ATOM 691 O O . PRO A 1 87 ? 22.931 -34.583 -71.770 1.00 57.34 87 PRO A O 1
ATOM 694 N N . HIS A 1 88 ? 24.335 -35.945 -72.899 1.00 41.91 88 HIS A N 1
ATOM 695 C CA . HIS A 1 88 ? 23.669 -36.023 -74.200 1.00 41.91 88 HIS A CA 1
ATOM 696 C C . HIS A 1 88 ? 23.870 -34.903 -75.246 1.00 41.91 88 HIS A C 1
ATOM 698 O O . HIS A 1 88 ? 23.350 -33.798 -75.123 1.00 41.91 88 HIS A O 1
ATOM 704 N N . PHE A 1 89 ? 24.481 -35.381 -76.345 1.00 42.91 89 PHE A N 1
ATOM 705 C CA . PHE A 1 89 ? 24.583 -34.902 -77.733 1.00 42.91 89 PHE A CA 1
ATOM 706 C C . PHE A 1 89 ? 25.724 -33.949 -78.088 1.00 42.91 89 PHE A C 1
ATOM 708 O O . PHE A 1 89 ? 25.705 -32.771 -77.681 1.00 42.91 89 PHE A O 1
#